Protein AF-A0A948PX34-F1 (afdb_monomer_lite)

Secondary structure (DSSP, 8-state):
-HHHHHHHHHHHHHSS--S-SS----PPPTTS-HHHHHHHHHTHHHHTTS-SSGGG-TT---SSS-GGG-

Foldseek 3Di:
DVLVVVQVVCCVVPVDGDDDPDDDDDDDDPPDDPVVVLVVVLCVCCVVVVDVHSVPPPPDDDPPDHPVVD

Radius of gyration: 15.66 Å; chains: 1; bounding box: 33×22×37 Å

Sequence (70 aa):
MLKQKTSYIYRKKTGGKLWQKNYYEHVLRKDEDVKNVARYVLENPVRRKLADDFTNYPFSGSLVFDIKEL

pLDDT: mean 95.64, std 2.87, range [77.75, 98.12]

Structure (mmCIF, N/CA/C/O backbone):
data_AF-A0A948PX34-F1
#
_entry.id   AF-A0A948PX34-F1
#
loop_
_atom_site.group_PDB
_atom_site.id
_atom_site.type_symbol
_atom_site.label_atom_id
_atom_site.label_alt_id
_atom_site.label_comp_id
_atom_site.label_asym_id
_atom_site.label_entity_id
_atom_site.label_seq_id
_atom_site.pdbx_PDB_ins_code
_atom_site.Cartn_x
_atom_site.Cartn_y
_atom_site.Cartn_z
_atom_site.occupancy
_atom_site.B_iso_or_equiv
_atom_site.auth_seq_id
_atom_site.auth_comp_id
_atom_site.auth_asym_id
_atom_site.auth_atom_id
_atom_site.pdbx_PDB_model_num
ATOM 1 N N . MET A 1 1 ? 5.222 3.167 14.555 1.00 77.75 1 MET A N 1
ATOM 2 C CA . MET A 1 1 ? 4.471 4.375 14.986 1.00 77.75 1 MET A CA 1
ATOM 3 C C . MET A 1 1 ? 3.129 4.580 14.246 1.00 77.75 1 MET A C 1
ATOM 5 O O . MET A 1 1 ? 2.172 5.005 14.884 1.00 77.75 1 MET A O 1
ATOM 9 N N . LEU A 1 2 ? 3.000 4.237 12.950 1.00 94.25 2 LEU A N 1
ATOM 10 C CA . LEU A 1 2 ? 1.783 4.462 12.137 1.00 94.25 2 LEU A CA 1
ATOM 11 C C . LEU A 1 2 ? 0.486 3.835 12.699 1.00 94.25 2 LEU A C 1
ATOM 13 O O . LEU A 1 2 ? -0.452 4.562 13.039 1.00 94.25 2 LEU A O 1
ATOM 17 N N . LYS A 1 3 ? 0.420 2.497 12.826 1.00 95.12 3 LYS A N 1
ATOM 18 C CA . LYS A 1 3 ? -0.800 1.794 13.286 1.00 95.12 3 LYS A CA 1
ATOM 19 C C . LYS A 1 3 ? -1.229 2.235 14.688 1.00 95.12 3 LYS A C 1
ATOM 21 O O . LYS A 1 3 ? -2.421 2.326 14.955 1.00 95.12 3 LYS A O 1
ATOM 26 N N . GLN A 1 4 ? -0.279 2.546 15.574 1.00 95.50 4 GLN A N 1
ATOM 27 C CA . GLN A 1 4 ? -0.561 2.986 16.946 1.00 95.50 4 GLN A CA 1
ATOM 28 C C . GLN A 1 4 ? -1.261 4.350 16.976 1.00 95.50 4 GLN A C 1
ATOM 30 O O . GLN A 1 4 ? -2.333 4.467 17.571 1.00 95.50 4 GLN A O 1
ATOM 35 N N . LYS A 1 5 ? -0.692 5.360 16.300 1.00 97.62 5 LYS A N 1
ATOM 36 C CA . LYS A 1 5 ? -1.249 6.723 16.256 1.00 97.62 5 LYS A CA 1
ATOM 37 C C . LYS A 1 5 ? -2.648 6.740 15.639 1.00 97.62 5 LYS A C 1
ATOM 39 O O . LYS A 1 5 ? -3.587 7.258 16.237 1.00 97.62 5 LYS A O 1
ATOM 44 N N . THR A 1 6 ? -2.805 6.101 14.483 1.00 97.44 6 THR A N 1
ATOM 45 C CA . THR A 1 6 ? -4.099 6.023 13.784 1.00 97.44 6 THR A CA 1
ATOM 46 C C . THR A 1 6 ? -5.138 5.234 14.584 1.00 97.44 6 THR A C 1
ATOM 48 O O . THR A 1 6 ? -6.282 5.667 14.682 1.00 97.44 6 THR A O 1
ATOM 51 N N . SER A 1 7 ? -4.742 4.140 15.250 1.00 96.81 7 SER A N 1
ATOM 52 C CA . SER A 1 7 ? -5.639 3.395 16.148 1.00 96.81 7 SER A CA 1
ATOM 53 C C . SER A 1 7 ? -6.130 4.232 17.319 1.00 96.81 7 SER A C 1
ATOM 55 O O . SER A 1 7 ? -7.287 4.101 17.702 1.00 96.81 7 SER A O 1
ATOM 57 N N . TYR A 1 8 ? -5.254 5.043 17.921 1.00 97.25 8 TYR A N 1
ATOM 58 C CA . TYR A 1 8 ? -5.630 5.902 19.040 1.00 97.25 8 TYR A CA 1
ATOM 59 C C . TYR A 1 8 ? -6.708 6.904 18.616 1.00 97.25 8 TYR A C 1
ATOM 61 O O . TYR A 1 8 ? -7.766 6.962 19.242 1.00 97.25 8 TYR A O 1
ATOM 69 N N . ILE A 1 9 ? -6.477 7.614 17.508 1.00 97.81 9 ILE A N 1
ATOM 70 C CA . ILE A 1 9 ? -7.423 8.600 16.971 1.00 97.81 9 ILE A CA 1
ATOM 71 C C . ILE A 1 9 ? -8.749 7.926 16.591 1.00 97.81 9 ILE A C 1
ATOM 73 O O . ILE A 1 9 ? -9.814 8.382 17.003 1.00 97.81 9 ILE A O 1
ATOM 77 N N . TYR A 1 10 ? -8.695 6.811 15.856 1.00 98.12 10 TYR A N 1
ATOM 78 C CA . TYR A 1 10 ? -9.895 6.109 15.402 1.00 98.12 10 TYR A CA 1
ATOM 79 C C . TYR A 1 10 ? -10.729 5.561 16.560 1.00 98.12 10 TYR A C 1
ATOM 81 O O . TYR A 1 10 ? -11.945 5.741 16.576 1.00 98.12 10 TYR A O 1
ATOM 89 N N . ARG A 1 11 ? -10.088 4.948 17.562 1.00 97.69 11 ARG A N 1
ATOM 90 C CA . ARG A 1 11 ? -10.776 4.444 18.756 1.00 97.69 11 ARG A CA 1
ATOM 91 C C . ARG A 1 11 ? -11.404 5.573 19.564 1.00 97.69 11 ARG A C 1
ATOM 93 O O . ARG A 1 11 ? -12.532 5.414 20.005 1.00 97.69 11 ARG A O 1
ATOM 100 N N . LYS A 1 12 ? -10.721 6.714 19.722 1.00 97.94 12 LYS A N 1
ATOM 101 C CA . LYS A 1 12 ? -11.300 7.883 20.405 1.00 97.94 12 LYS A CA 1
ATOM 102 C C . LYS A 1 12 ? -12.543 8.412 19.676 1.00 97.94 12 LYS A C 1
ATOM 104 O O . LYS A 1 12 ? -13.468 8.868 20.333 1.00 97.94 12 LYS A O 1
ATOM 109 N N . LYS A 1 13 ? -12.573 8.339 18.340 1.00 98.12 13 LYS A N 1
ATOM 110 C CA . LYS A 1 13 ? -13.691 8.829 17.517 1.00 98.12 13 LYS A CA 1
ATOM 111 C C . LYS A 1 13 ? -14.855 7.838 17.385 1.00 98.12 13 LYS A C 1
ATOM 113 O O . LYS A 1 13 ? -15.992 8.270 17.274 1.00 98.12 13 LYS A O 1
ATOM 118 N N . THR A 1 14 ? -14.579 6.534 17.346 1.00 98.12 14 THR A N 1
ATOM 119 C CA . THR A 1 14 ? -15.574 5.511 16.957 1.00 98.12 14 THR A CA 1
ATOM 120 C C . THR A 1 14 ? -15.816 4.429 18.010 1.00 98.12 14 THR A C 1
ATOM 122 O O . THR A 1 14 ? -16.731 3.632 17.854 1.00 98.12 14 THR A O 1
ATOM 125 N N . GLY A 1 15 ? -14.962 4.319 19.034 1.00 97.06 15 GLY A N 1
ATOM 126 C CA . GLY A 1 15 ? -14.941 3.185 19.969 1.00 97.06 15 GLY A CA 1
ATOM 127 C C . GLY A 1 15 ? -14.413 1.869 19.372 1.00 97.06 15 GLY A C 1
ATOM 128 O O . GLY A 1 15 ? -14.163 0.917 20.108 1.00 97.06 15 GLY A O 1
ATOM 129 N N . GLY A 1 16 ? -14.192 1.805 18.054 1.00 96.88 16 GLY A N 1
ATOM 130 C CA . GLY A 1 16 ? -13.837 0.584 17.336 1.00 96.88 16 GLY A CA 1
ATOM 131 C C . GLY A 1 16 ? -12.336 0.302 17.219 1.00 96.88 16 GLY A C 1
ATOM 132 O O . GLY A 1 16 ? -11.465 1.122 17.534 1.00 96.88 16 GLY A O 1
ATOM 133 N N . LYS A 1 17 ? -12.022 -0.891 16.698 1.00 96.56 17 LYS A N 1
ATOM 134 C CA . LYS A 1 17 ? -10.671 -1.272 16.259 1.00 96.56 17 LYS A CA 1
ATOM 135 C C . LYS A 1 17 ? -10.517 -0.953 14.772 1.00 96.56 17 LYS A C 1
ATOM 137 O O . LYS A 1 17 ? -11.328 -1.396 13.973 1.00 96.56 17 LYS A O 1
ATOM 142 N N . LEU A 1 18 ? -9.469 -0.207 14.418 1.00 97.44 18 LEU A N 1
ATOM 143 C CA . LEU A 1 18 ? -9.214 0.193 13.029 1.00 97.44 18 LEU A CA 1
ATOM 144 C C . LEU A 1 18 ? -8.519 -0.899 12.207 1.00 97.44 18 LEU A C 1
ATOM 146 O O . LEU A 1 18 ? -8.869 -1.137 11.060 1.00 97.44 18 LEU A O 1
ATOM 150 N N . TRP A 1 19 ? -7.494 -1.535 12.775 1.00 96.88 19 TRP A N 1
ATOM 151 C CA . TRP A 1 19 ? -6.599 -2.413 12.023 1.00 96.88 19 TRP A CA 1
ATOM 152 C C . TRP A 1 19 ? -6.781 -3.883 12.385 1.00 96.88 19 TRP A C 1
ATOM 154 O O . TRP A 1 19 ? -6.928 -4.226 13.560 1.00 96.88 19 TRP A O 1
ATOM 164 N N . GLN A 1 20 ? -6.618 -4.754 11.388 1.00 96.12 20 GLN A N 1
ATOM 165 C CA . GLN A 1 20 ? -6.359 -6.178 11.601 1.00 96.12 20 GLN A CA 1
ATOM 166 C C . GLN A 1 20 ? -5.064 -6.414 12.402 1.00 96.12 20 GLN A C 1
ATOM 168 O O . GLN A 1 20 ? -4.131 -5.591 12.380 1.00 96.12 20 GLN A O 1
ATOM 173 N N . LYS A 1 21 ? -5.009 -7.549 13.115 1.00 94.31 21 LYS A N 1
ATOM 174 C CA . LYS A 1 21 ? -3.801 -8.002 13.820 1.00 94.31 21 LYS A CA 1
ATOM 175 C C . LYS A 1 21 ? -2.712 -8.322 12.788 1.00 94.31 21 LYS A C 1
ATOM 177 O O . LYS A 1 21 ? -3.008 -8.907 11.755 1.00 94.31 21 LYS A O 1
ATOM 182 N N . ASN A 1 22 ? -1.468 -7.949 13.092 1.00 94.50 22 ASN A N 1
ATOM 183 C CA . ASN A 1 22 ? -0.296 -8.119 12.221 1.00 94.50 22 ASN A CA 1
ATOM 184 C C . ASN A 1 22 ? -0.425 -7.400 10.859 1.00 94.50 22 ASN A C 1
ATOM 186 O O . ASN A 1 22 ? -1.260 -6.502 10.687 1.00 9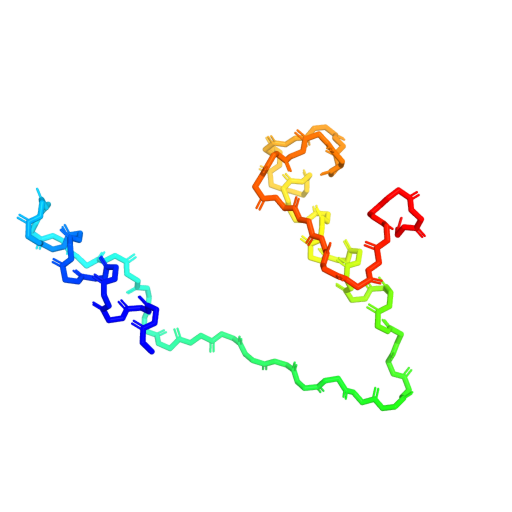4.50 22 ASN A O 1
ATOM 190 N N . TYR A 1 23 ? 0.501 -7.688 9.953 1.00 95.00 23 TYR A N 1
ATOM 191 C CA . TYR A 1 23 ? 0.556 -7.189 8.583 1.00 95.00 23 TYR A CA 1
ATOM 192 C C . TYR A 1 23 ? 1.277 -8.224 7.711 1.00 95.00 23 TYR A C 1
ATOM 194 O O . TYR A 1 23 ? 1.966 -9.096 8.238 1.00 95.00 23 TYR A O 1
ATOM 202 N N . TYR A 1 24 ? 1.075 -8.144 6.397 1.00 95.38 24 TYR A N 1
ATOM 203 C CA . TYR A 1 24 ? 1.830 -8.936 5.431 1.00 95.38 24 TYR A CA 1
ATOM 204 C C . TYR A 1 24 ? 3.165 -8.246 5.143 1.00 95.38 24 TYR A C 1
ATOM 206 O O . TYR A 1 24 ? 3.185 -7.036 4.914 1.00 95.38 24 TYR A O 1
ATOM 214 N N . GLU A 1 25 ? 4.251 -9.010 5.156 1.00 95.62 25 GLU A N 1
ATOM 215 C CA . GLU A 1 25 ? 5.599 -8.547 4.835 1.00 95.62 25 GLU A CA 1
ATOM 216 C C . GLU A 1 25 ? 6.211 -9.492 3.804 1.00 95.62 25 GLU A C 1
ATOM 218 O O . GLU A 1 25 ? 6.157 -10.710 3.966 1.00 95.62 25 GLU A O 1
ATOM 223 N N . HIS A 1 26 ? 6.772 -8.919 2.741 1.00 94.69 26 HIS A N 1
ATOM 224 C CA . HIS A 1 26 ? 7.501 -9.647 1.710 1.00 94.69 26 HIS A CA 1
ATOM 225 C C . HIS A 1 26 ? 8.809 -8.917 1.427 1.00 94.69 26 HIS A C 1
ATOM 227 O O . HIS A 1 26 ? 8.794 -7.746 1.047 1.00 94.69 26 HIS A O 1
ATOM 233 N N . VAL A 1 27 ? 9.931 -9.596 1.656 1.00 96.31 27 VAL A N 1
ATOM 234 C CA . VAL A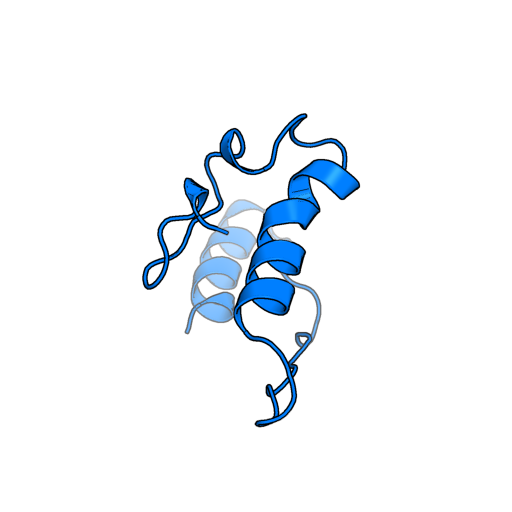 1 27 ? 11.273 -9.060 1.406 1.00 96.31 27 VAL A CA 1
ATOM 235 C C . VAL A 1 27 ? 11.696 -9.471 0.004 1.00 96.31 27 VAL A C 1
ATOM 237 O O . VAL A 1 27 ? 11.857 -10.663 -0.257 1.00 96.31 27 VAL A O 1
ATOM 240 N N . LEU A 1 28 ? 11.896 -8.482 -0.869 1.00 96.06 28 LEU A N 1
ATOM 241 C CA . LEU A 1 28 ? 12.291 -8.718 -2.256 1.00 96.06 28 LEU A CA 1
ATOM 242 C C . LEU A 1 28 ? 13.715 -9.261 -2.359 1.00 96.06 28 LEU A C 1
ATOM 244 O O . LEU A 1 28 ? 14.655 -8.718 -1.768 1.00 96.06 28 LEU A O 1
ATOM 248 N N . ARG A 1 29 ? 13.864 -10.330 -3.135 1.00 95.38 29 ARG A N 1
ATOM 249 C CA . ARG A 1 29 ? 15.142 -10.956 -3.476 1.00 95.38 29 ARG A CA 1
ATOM 250 C C . ARG A 1 29 ? 15.749 -10.311 -4.721 1.00 95.38 29 ARG A C 1
ATOM 252 O O . ARG A 1 29 ? 15.106 -9.546 -5.428 1.00 95.38 29 ARG A O 1
ATOM 259 N N . LYS A 1 30 ? 17.022 -10.617 -4.984 1.00 93.56 30 LYS A N 1
ATOM 260 C CA . LYS A 1 30 ? 17.785 -10.019 -6.097 1.00 93.56 30 LYS A CA 1
ATOM 261 C C . LYS A 1 30 ? 17.234 -10.372 -7.481 1.00 93.56 30 LYS A C 1
ATOM 263 O O . LYS A 1 30 ? 17.470 -9.628 -8.423 1.00 93.56 30 LYS A O 1
ATOM 268 N N . ASP A 1 31 ? 16.579 -11.517 -7.599 1.00 93.94 31 ASP A N 1
ATOM 269 C CA . ASP A 1 31 ? 15.972 -12.044 -8.819 1.00 93.94 31 ASP A CA 1
ATOM 270 C C . ASP A 1 31 ? 14.537 -11.544 -9.047 1.00 93.94 31 ASP A C 1
ATOM 272 O O . ASP A 1 31 ? 13.978 -11.754 -10.121 1.00 93.94 31 ASP A O 1
ATOM 276 N N . GLU A 1 32 ? 13.943 -10.854 -8.070 1.00 94.25 32 GLU A N 1
ATOM 277 C CA . GLU A 1 32 ? 12.619 -10.258 -8.213 1.00 94.25 32 GLU A CA 1
ATOM 278 C C . GLU A 1 32 ? 12.709 -8.866 -8.846 1.00 94.25 32 GLU A C 1
ATOM 280 O O . GLU A 1 32 ? 13.458 -7.993 -8.402 1.00 94.25 32 GLU A O 1
ATOM 285 N N . ASP A 1 33 ? 11.889 -8.630 -9.870 1.00 95.12 33 ASP A N 1
ATOM 286 C CA . ASP A 1 33 ? 11.797 -7.319 -10.505 1.00 95.12 33 ASP A CA 1
ATOM 287 C C . ASP A 1 33 ? 10.962 -6.357 -9.646 1.00 95.12 33 ASP A C 1
ATOM 289 O O . ASP A 1 33 ? 9.732 -6.451 -9.556 1.00 95.12 33 ASP A O 1
ATOM 293 N N . VAL A 1 34 ? 11.650 -5.387 -9.042 1.00 95.06 34 VAL A N 1
ATOM 294 C CA . VAL A 1 34 ? 11.058 -4.334 -8.209 1.00 95.06 34 VAL A CA 1
ATOM 295 C C . VAL A 1 34 ? 9.970 -3.553 -8.955 1.00 95.06 34 VAL A C 1
ATOM 297 O O . VAL A 1 34 ? 8.969 -3.190 -8.333 1.00 95.06 34 VAL A O 1
ATOM 300 N N . LYS A 1 35 ? 10.113 -3.317 -10.269 1.00 95.19 35 LYS A N 1
ATOM 301 C CA . LYS A 1 35 ? 9.096 -2.598 -11.053 1.00 95.19 35 LYS A CA 1
ATOM 302 C C . LYS A 1 35 ? 7.817 -3.418 -11.178 1.00 95.19 35 LYS A C 1
ATOM 304 O O . LYS A 1 35 ? 6.736 -2.872 -10.981 1.00 95.19 35 LYS A O 1
ATOM 309 N N . ASN A 1 36 ? 7.926 -4.729 -11.395 1.00 95.31 36 ASN A N 1
ATOM 310 C CA . ASN A 1 36 ? 6.759 -5.615 -11.438 1.00 95.31 36 ASN A CA 1
ATOM 311 C C . ASN A 1 36 ? 6.029 -5.666 -10.089 1.00 95.31 36 ASN A C 1
ATOM 313 O O . ASN A 1 36 ? 4.797 -5.634 -10.046 1.00 95.31 36 ASN A O 1
ATOM 317 N N . VAL A 1 37 ? 6.769 -5.681 -8.977 1.00 95.81 37 VAL A N 1
ATOM 318 C CA . VAL A 1 37 ? 6.177 -5.623 -7.631 1.00 95.81 37 VAL A CA 1
ATOM 319 C C . VAL A 1 37 ? 5.498 -4.273 -7.386 1.00 95.81 37 VAL A C 1
ATOM 321 O O . VAL A 1 37 ? 4.378 -4.229 -6.873 1.00 95.81 37 VAL A O 1
ATOM 324 N N . ALA A 1 38 ? 6.134 -3.166 -7.778 1.00 96.06 38 ALA A N 1
ATOM 325 C CA . ALA A 1 38 ? 5.545 -1.835 -7.669 1.00 96.06 38 ALA A CA 1
ATOM 326 C C . ALA A 1 38 ? 4.259 -1.721 -8.505 1.00 96.06 38 ALA A C 1
ATOM 328 O O . ALA A 1 38 ? 3.226 -1.306 -7.974 1.00 96.06 38 ALA A O 1
ATOM 329 N N . ARG A 1 39 ? 4.280 -2.185 -9.764 1.00 96.31 39 ARG A N 1
ATOM 330 C CA . ARG A 1 39 ? 3.099 -2.262 -10.637 1.00 96.31 39 ARG A CA 1
ATOM 331 C C . ARG A 1 39 ? 1.995 -3.094 -9.997 1.00 96.31 39 ARG A C 1
ATOM 333 O O . ARG A 1 39 ? 0.839 -2.686 -10.004 1.00 96.31 39 ARG A O 1
ATOM 340 N N . TYR A 1 40 ? 2.326 -4.224 -9.369 1.00 96.19 40 TYR A N 1
ATOM 341 C CA . TYR A 1 40 ? 1.329 -5.020 -8.655 1.00 96.19 40 TYR A CA 1
ATOM 342 C C . TYR A 1 40 ? 0.615 -4.208 -7.565 1.00 96.19 40 TYR A C 1
ATOM 344 O O . TYR A 1 40 ? -0.612 -4.280 -7.476 1.00 96.19 40 TYR A O 1
ATOM 352 N N . VAL A 1 41 ? 1.354 -3.429 -6.766 1.00 96.31 41 VAL A N 1
ATOM 353 C CA . VAL A 1 41 ? 0.770 -2.566 -5.727 1.00 96.31 41 VAL A CA 1
ATOM 354 C C . VAL A 1 41 ? -0.118 -1.485 -6.343 1.00 96.31 41 VAL A C 1
ATOM 356 O O . VAL A 1 41 ? -1.244 -1.309 -5.870 1.00 96.31 41 VAL A O 1
ATOM 359 N N . LEU A 1 42 ? 0.361 -0.813 -7.396 1.00 97.25 42 LEU A N 1
ATOM 360 C CA . LEU A 1 42 ? -0.367 0.249 -8.095 1.00 97.25 42 LEU A CA 1
ATOM 361 C C . LEU A 1 42 ? -1.660 -0.258 -8.742 1.00 97.25 42 LEU A C 1
ATOM 363 O O . LEU A 1 42 ? -2.663 0.431 -8.673 1.00 97.25 42 LEU A O 1
ATOM 367 N N . GLU A 1 43 ? -1.681 -1.480 -9.268 1.00 98.00 43 GLU A N 1
ATOM 368 C CA . GLU A 1 43 ? -2.848 -2.093 -9.924 1.00 98.00 43 GLU A CA 1
ATOM 369 C C . GLU A 1 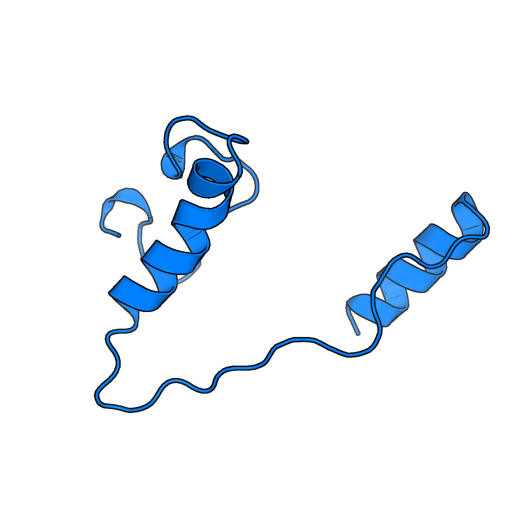43 ? -3.942 -2.585 -8.952 1.00 98.00 43 GLU A C 1
ATOM 371 O O . GLU A 1 43 ? -5.040 -2.971 -9.358 1.00 98.00 43 GLU A O 1
ATOM 376 N N . ASN A 1 44 ? -3.692 -2.601 -7.639 1.00 97.69 44 ASN A N 1
ATOM 377 C CA . ASN A 1 44 ? -4.674 -3.103 -6.670 1.00 97.69 44 ASN A CA 1
ATOM 378 C C . ASN A 1 44 ? -6.012 -2.337 -6.636 1.00 97.69 44 ASN A C 1
ATOM 380 O O . ASN A 1 44 ? -7.048 -3.001 -6.530 1.00 97.69 44 ASN A O 1
ATOM 384 N N . PRO A 1 45 ? -6.054 -0.993 -6.730 1.00 98.06 45 PRO A N 1
ATOM 385 C CA . PRO A 1 45 ? -7.294 -0.242 -6.884 1.00 98.06 45 PRO A CA 1
ATOM 386 C C . PRO A 1 45 ? -8.086 -0.677 -8.122 1.00 98.06 45 PRO A C 1
ATOM 388 O O . PRO A 1 45 ? -9.296 -0.859 -8.009 1.00 98.06 45 PRO A O 1
ATOM 391 N N . VAL A 1 46 ? -7.419 -0.943 -9.251 1.00 98.00 46 VAL A N 1
ATOM 392 C CA . VAL A 1 46 ? -8.064 -1.419 -10.488 1.00 98.00 46 VAL A CA 1
ATOM 393 C C . VAL A 1 46 ? -8.665 -2.807 -10.286 1.00 98.00 46 VAL A C 1
ATOM 395 O O . VAL A 1 46 ? -9.860 -3.015 -10.496 1.00 98.00 46 VAL A O 1
ATOM 398 N N . ARG A 1 47 ? -7.891 -3.751 -9.731 1.00 98.12 47 ARG A N 1
ATOM 399 C CA . ARG A 1 47 ? -8.384 -5.103 -9.388 1.00 98.12 47 ARG A CA 1
ATOM 400 C C . ARG A 1 47 ? -9.576 -5.082 -8.430 1.00 98.12 47 ARG A C 1
ATOM 402 O O . ARG A 1 47 ? -10.415 -5.982 -8.454 1.00 98.12 47 ARG A O 1
ATOM 409 N N . ARG A 1 48 ? -9.651 -4.067 -7.566 1.00 97.88 48 ARG A N 1
ATOM 410 C CA . ARG A 1 48 ? -10.753 -3.845 -6.620 1.00 97.88 48 ARG A CA 1
ATOM 411 C C . ARG A 1 48 ? -11.879 -2.970 -7.174 1.00 97.88 48 ARG A C 1
ATOM 413 O O . ARG A 1 48 ? -12.835 -2.742 -6.439 1.00 97.88 48 ARG A O 1
ATOM 420 N N . LYS A 1 49 ? -11.800 -2.542 -8.439 1.00 97.75 49 LYS A N 1
ATOM 421 C CA . LYS A 1 49 ? -12.781 -1.676 -9.116 1.00 97.75 49 LYS A CA 1
ATOM 422 C C . LYS A 1 49 ? -12.970 -0.317 -8.429 1.00 97.75 49 LYS A C 1
ATOM 424 O O . LYS A 1 49 ? -14.071 0.220 -8.393 1.00 97.75 49 LYS A O 1
ATOM 429 N N . LEU A 1 50 ? -11.900 0.212 -7.837 1.00 97.50 50 LEU A N 1
ATOM 430 C CA . LEU A 1 50 ? -11.858 1.552 -7.242 1.00 97.50 50 LEU A CA 1
ATOM 431 C C . LEU A 1 50 ? -11.402 2.622 -8.244 1.00 97.50 50 LEU A C 1
ATOM 433 O O . LEU A 1 50 ? -11.598 3.807 -7.991 1.00 97.50 50 LEU A O 1
ATOM 437 N N . ALA A 1 51 ? -10.775 2.209 -9.345 1.00 97.50 51 ALA A N 1
ATOM 438 C CA . ALA A 1 51 ? -10.366 3.053 -10.460 1.00 97.50 51 ALA A CA 1
ATOM 439 C C . ALA A 1 51 ? -10.346 2.214 -11.746 1.00 97.50 51 ALA A C 1
ATOM 441 O O . ALA A 1 51 ? -10.121 1.006 -11.675 1.00 97.50 51 ALA A O 1
ATOM 442 N N . ASP A 1 52 ? -10.554 2.852 -12.897 1.00 97.38 52 ASP A N 1
ATOM 443 C CA . ASP A 1 52 ? -10.463 2.187 -14.207 1.00 97.38 52 ASP A CA 1
ATOM 444 C C . ASP A 1 52 ? -9.010 2.029 -14.680 1.00 97.38 52 ASP A C 1
ATOM 446 O O . ASP A 1 52 ? -8.689 1.108 -15.422 1.00 97.38 52 ASP A O 1
ATOM 450 N N . ASP A 1 53 ? -8.129 2.912 -14.208 1.00 96.56 53 ASP A N 1
ATOM 451 C CA . ASP A 1 53 ? -6.688 2.907 -14.455 1.00 96.56 53 ASP A CA 1
ATOM 452 C C . ASP A 1 53 ? -5.969 3.303 -13.157 1.00 96.56 53 ASP A C 1
ATOM 454 O O . ASP A 1 53 ? -6.449 4.169 -12.415 1.00 96.56 53 ASP A O 1
ATOM 458 N N . PHE A 1 54 ? -4.835 2.669 -12.847 1.00 96.69 54 PHE A N 1
ATOM 459 C CA . PHE A 1 54 ? -4.152 2.904 -11.575 1.00 96.69 54 PHE A CA 1
ATOM 460 C C . PHE A 1 54 ? -3.612 4.330 -11.431 1.00 96.69 54 PHE A C 1
ATOM 462 O O . PHE A 1 54 ? -3.526 4.835 -10.309 1.00 96.69 54 PHE A O 1
ATOM 469 N N . THR A 1 55 ? -3.287 5.002 -12.539 1.00 95.81 55 THR A N 1
ATOM 470 C CA . THR A 1 55 ? -2.800 6.390 -12.539 1.00 95.81 55 THR A CA 1
ATOM 471 C C . THR A 1 55 ? -3.883 7.383 -12.117 1.00 95.81 55 THR A C 1
ATOM 473 O O . THR A 1 55 ? -3.568 8.475 -11.645 1.00 95.81 55 THR A O 1
ATOM 476 N N . ASN A 1 56 ? -5.155 6.983 -12.199 1.00 95.94 56 ASN A N 1
ATOM 477 C CA . ASN A 1 56 ? -6.294 7.790 -11.774 1.00 95.94 56 ASN A CA 1
ATOM 478 C C . ASN A 1 56 ? -6.620 7.636 -10.279 1.00 95.94 56 ASN A C 1
ATOM 480 O O . ASN A 1 56 ? -7.508 8.329 -9.781 1.00 95.94 56 ASN A O 1
ATOM 484 N N . TYR A 1 57 ? -5.940 6.748 -9.541 1.00 97.06 57 TYR A N 1
ATOM 485 C CA . TYR A 1 57 ? -6.201 6.556 -8.114 1.00 97.06 57 TYR A CA 1
ATOM 486 C C . TYR A 1 57 ? -5.365 7.527 -7.253 1.00 97.06 57 TYR A C 1
ATOM 488 O O . TYR A 1 57 ? -4.164 7.316 -7.071 1.00 97.06 57 TYR A O 1
ATOM 496 N N . PRO A 1 58 ? -5.972 8.563 -6.636 1.00 95.62 58 PRO A N 1
ATOM 497 C CA . PRO A 1 58 ? -5.234 9.686 -6.040 1.00 95.62 58 PRO A CA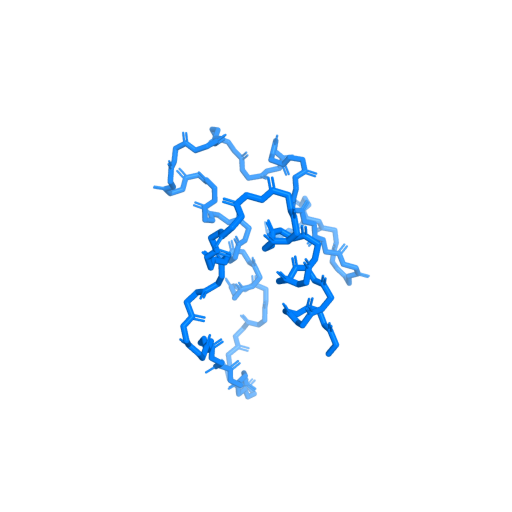 1
ATOM 498 C C . PRO A 1 58 ? -4.478 9.334 -4.750 1.00 95.62 58 PRO A C 1
ATOM 500 O O . PRO A 1 58 ? -3.716 10.145 -4.231 1.00 95.62 58 PRO A O 1
ATOM 503 N N . PHE A 1 59 ? -4.703 8.138 -4.200 1.00 96.31 59 PHE A N 1
ATOM 504 C CA . PHE A 1 59 ? -4.097 7.680 -2.948 1.00 96.31 59 PHE A CA 1
ATOM 505 C C . PHE A 1 59 ? -2.956 6.681 -3.175 1.00 96.31 59 PHE A C 1
ATOM 507 O O . PHE A 1 59 ? -2.617 5.908 -2.278 1.00 96.31 59 PHE A O 1
ATOM 514 N N . SER A 1 60 ? -2.389 6.638 -4.381 1.00 95.44 60 SER A N 1
ATOM 515 C CA . SER A 1 60 ? -1.230 5.812 -4.722 1.00 95.44 60 SER A CA 1
ATOM 516 C C . SER A 1 60 ? -0.187 6.625 -5.478 1.00 95.44 60 SER A C 1
ATOM 518 O O . SER A 1 60 ? -0.491 7.635 -6.102 1.00 95.44 60 SER A O 1
ATOM 520 N N . GLY A 1 61 ? 1.070 6.210 -5.356 1.00 94.81 61 GLY A N 1
ATOM 521 C CA . GLY A 1 61 ? 2.206 6.935 -5.903 1.00 94.81 61 GLY A CA 1
ATOM 5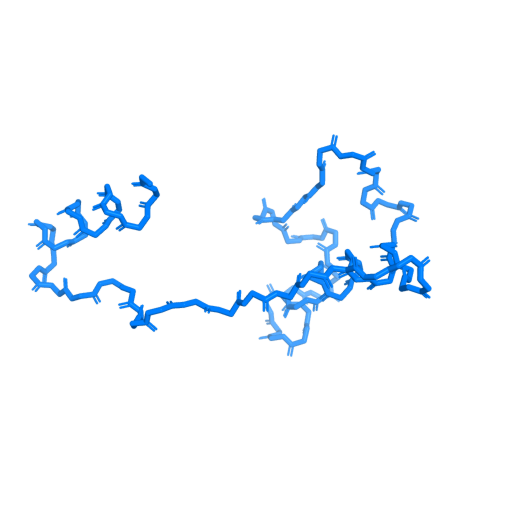22 C C . GLY A 1 61 ? 3.521 6.240 -5.574 1.00 94.81 61 GLY A C 1
ATOM 523 O O . GLY A 1 61 ? 3.550 5.248 -4.843 1.00 94.81 61 GLY A O 1
ATOM 524 N N . SER A 1 62 ? 4.612 6.783 -6.100 1.00 95.06 62 SER A N 1
ATOM 525 C CA . SER A 1 62 ? 5.970 6.319 -5.837 1.00 95.06 62 SER A CA 1
ATOM 526 C C . SER A 1 62 ? 6.874 7.517 -5.561 1.00 95.06 62 SER A C 1
ATOM 528 O O . SER A 1 62 ? 6.715 8.575 -6.161 1.00 95.06 62 SER A O 1
ATOM 530 N N . LEU A 1 63 ? 7.806 7.354 -4.621 1.00 95.12 63 LEU A N 1
ATOM 531 C CA . LEU A 1 63 ? 8.841 8.354 -4.325 1.00 95.12 63 LEU A CA 1
ATOM 532 C C . LEU A 1 63 ? 10.122 8.130 -5.143 1.00 95.12 63 LEU A C 1
ATOM 534 O O . LEU A 1 63 ? 11.043 8.934 -5.060 1.00 95.12 63 LEU A O 1
ATOM 538 N N . VAL A 1 64 ? 10.204 7.011 -5.870 1.00 94.62 64 VAL A N 1
ATOM 539 C CA . VAL A 1 64 ? 11.430 6.535 -6.535 1.00 94.62 64 VAL A CA 1
ATOM 540 C C . VAL A 1 64 ? 11.253 6.424 -8.047 1.00 94.62 64 VAL A C 1
ATOM 542 O O . VAL A 1 64 ? 12.196 6.655 -8.793 1.00 94.62 64 VAL A O 1
ATOM 545 N N . PHE A 1 65 ? 10.052 6.075 -8.500 1.00 94.38 65 PHE A N 1
ATOM 546 C CA . PHE A 1 65 ? 9.729 5.866 -9.910 1.00 94.38 65 PHE A CA 1
ATOM 547 C C . PHE A 1 65 ? 8.648 6.854 -10.335 1.00 94.38 65 PHE A C 1
ATOM 549 O O . PHE A 1 65 ? 7.737 7.121 -9.549 1.00 94.38 65 PHE A O 1
ATOM 556 N N . ASP A 1 66 ? 8.698 7.335 -11.577 1.00 94.44 66 ASP A N 1
ATOM 557 C CA . ASP A 1 66 ? 7.503 7.914 -12.185 1.00 94.44 66 ASP A CA 1
ATOM 558 C C . ASP A 1 66 ? 6.490 6.783 -12.403 1.00 94.44 66 ASP A C 1
ATOM 560 O O . ASP A 1 66 ? 6.784 5.771 -13.039 1.00 94.44 66 ASP A O 1
ATOM 564 N N . ILE A 1 67 ? 5.291 6.939 -11.846 1.00 93.31 67 ILE A N 1
ATOM 565 C CA . ILE A 1 67 ? 4.229 5.938 -11.964 1.00 93.31 67 ILE 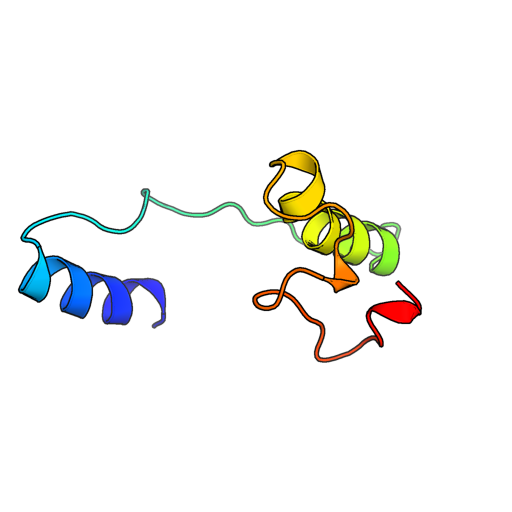A CA 1
ATOM 566 C C . ILE A 1 67 ? 3.747 5.760 -13.405 1.00 93.31 67 ILE A C 1
ATOM 568 O O . ILE A 1 67 ? 3.173 4.724 -13.713 1.00 93.31 67 ILE A O 1
ATOM 572 N N . LYS A 1 68 ? 3.983 6.739 -14.285 1.00 89.62 68 LYS A N 1
ATOM 573 C CA . LYS A 1 68 ? 3.654 6.640 -15.714 1.00 89.62 68 LYS A CA 1
ATOM 574 C C . LYS A 1 68 ? 4.632 5.756 -16.488 1.00 89.62 68 LYS A C 1
ATOM 576 O O . LYS A 1 68 ? 4.308 5.303 -17.579 1.00 89.62 68 LYS A O 1
ATOM 581 N N . GLU A 1 69 ? 5.820 5.531 -15.933 1.00 88.88 69 GLU A N 1
ATOM 582 C CA . GLU A 1 69 ? 6.834 4.623 -16.479 1.00 88.88 69 GLU A CA 1
ATOM 583 C C . GLU A 1 69 ? 6.748 3.217 -15.868 1.00 88.88 69 GLU A C 1
ATOM 585 O O . GLU A 1 69 ? 7.526 2.328 -16.239 1.00 88.88 69 GLU A O 1
ATOM 590 N N . LEU A 1 70 ? 5.853 3.038 -14.889 1.00 89.38 70 LEU A N 1
ATOM 591 C CA . LEU A 1 70 ? 5.648 1.788 -14.174 1.00 89.38 70 LEU A CA 1
ATOM 592 C C . LEU A 1 70 ? 4.581 0.908 -14.774 1.00 89.38 70 LEU A C 1
ATOM 594 O O . LEU A 1 70 ? 3.782 1.292 -15.646 1.00 89.38 70 LEU A O 1
#